Protein AF-A0A0D7E2X0-F1 (afdb_monomer_lite)

Organism: Stutzerimonas stutzeri (NCBI:txid316)

Structure (mmCIF, N/CA/C/O backbone):
data_AF-A0A0D7E2X0-F1
#
_entry.id   AF-A0A0D7E2X0-F1
#
loop_
_atom_site.group_PDB
_atom_site.id
_atom_site.type_symbol
_atom_site.label_atom_id
_atom_site.label_alt_id
_atom_site.label_comp_id
_atom_site.label_asym_id
_atom_site.label_entity_id
_atom_site.label_seq_id
_atom_site.pdbx_PDB_ins_code
_atom_site.Cartn_x
_atom_site.Cartn_y
_atom_site.Cartn_z
_atom_site.occupancy
_atom_site.B_iso_or_equiv
_atom_site.auth_seq_id
_atom_site.auth_comp_id
_atom_site.auth_asym_id
_atom_site.auth_atom_id
_atom_site.pdbx_PDB_model_num
ATOM 1 N N . MET A 1 1 ? -51.270 25.639 65.631 1.00 39.06 1 MET A N 1
ATOM 2 C CA . MET A 1 1 ? -50.965 25.959 64.219 1.00 39.06 1 MET A CA 1
ATOM 3 C C . MET A 1 1 ? -49.588 25.400 63.868 1.00 39.06 1 MET A C 1
ATOM 5 O O . MET A 1 1 ? -48.592 25.978 64.277 1.00 39.06 1 MET A O 1
ATOM 9 N N . ARG A 1 2 ? -49.515 24.249 63.189 1.00 37.59 2 ARG A N 1
ATOM 10 C CA . ARG A 1 2 ? -48.263 23.668 62.671 1.00 37.59 2 ARG A CA 1
ATOM 11 C C . ARG A 1 2 ? -48.348 23.689 61.146 1.00 37.59 2 ARG A C 1
ATOM 13 O O . ARG A 1 2 ? -49.238 23.060 60.589 1.00 37.59 2 ARG A O 1
ATOM 20 N N . LYS A 1 3 ? -47.477 24.467 60.502 1.00 42.22 3 LYS A N 1
ATOM 21 C CA . LYS A 1 3 ? -47.320 24.504 59.044 1.00 42.22 3 LYS A CA 1
ATOM 22 C C . LYS A 1 3 ? -46.347 23.391 58.655 1.00 42.22 3 LYS A C 1
ATOM 24 O O . LYS A 1 3 ? -45.177 23.460 59.014 1.00 42.22 3 LYS A O 1
ATOM 29 N N . THR A 1 4 ? -46.830 22.362 57.974 1.00 45.72 4 THR A N 1
ATOM 30 C CA . THR A 1 4 ? -46.002 21.325 57.349 1.00 45.72 4 THR A CA 1
ATOM 31 C C . THR A 1 4 ? -45.519 21.842 55.994 1.00 45.72 4 THR A C 1
ATOM 33 O O . THR A 1 4 ? -46.327 22.079 55.099 1.00 45.72 4 THR A O 1
ATOM 36 N N . LEU A 1 5 ? -44.207 22.057 55.854 1.00 50.09 5 LEU A N 1
ATOM 37 C CA . LEU A 1 5 ? -43.558 22.265 54.558 1.00 50.09 5 LEU A CA 1
ATOM 38 C C . LEU A 1 5 ? -43.505 20.923 53.816 1.00 50.09 5 LEU A C 1
ATOM 40 O O . LEU A 1 5 ? -42.934 19.962 54.326 1.00 50.09 5 LEU A O 1
ATOM 44 N N . ALA A 1 6 ? -44.067 20.873 52.610 1.00 48.12 6 ALA A N 1
ATOM 45 C CA . ALA A 1 6 ? -43.827 19.793 51.663 1.00 48.12 6 ALA A CA 1
ATOM 46 C C . ALA A 1 6 ? -42.548 20.113 50.874 1.00 48.12 6 ALA A C 1
ATOM 48 O O . ALA A 1 6 ? -42.498 21.097 50.137 1.00 48.12 6 ALA A O 1
ATOM 49 N N . ALA A 1 7 ? -41.504 19.305 51.058 1.00 50.00 7 ALA A N 1
ATOM 50 C CA . ALA A 1 7 ? -40.293 19.359 50.250 1.00 50.00 7 ALA A CA 1
ATOM 51 C C . ALA A 1 7 ? -40.535 18.596 48.939 1.00 50.00 7 ALA A C 1
ATOM 53 O O . ALA A 1 7 ? -40.741 17.384 48.950 1.00 50.00 7 ALA A O 1
ATOM 54 N N . ALA A 1 8 ? -40.538 19.311 47.814 1.00 51.25 8 ALA A N 1
ATOM 55 C CA . ALA A 1 8 ? -40.589 18.714 46.486 1.00 51.25 8 ALA A CA 1
ATOM 56 C C . ALA A 1 8 ? -39.191 18.194 46.112 1.00 51.25 8 ALA A C 1
ATOM 58 O O . ALA A 1 8 ? -38.265 18.975 45.898 1.00 51.25 8 ALA A O 1
ATOM 59 N N . ILE A 1 9 ? -39.036 16.871 46.062 1.00 54.84 9 ILE A N 1
ATOM 60 C CA . ILE A 1 9 ? -37.830 16.207 45.563 1.00 54.84 9 ILE A CA 1
ATOM 61 C C . ILE A 1 9 ? -37.917 16.211 44.035 1.00 54.84 9 ILE A C 1
ATOM 63 O O . ILE A 1 9 ? -38.687 15.458 43.442 1.00 54.84 9 ILE A O 1
ATOM 67 N N . LEU A 1 10 ? -37.154 17.099 43.397 1.00 50.56 10 LEU A N 1
ATOM 68 C CA . LEU A 1 10 ? -36.985 17.129 41.948 1.00 50.56 10 LEU A CA 1
ATOM 69 C C . LEU A 1 10 ? -35.953 16.051 41.570 1.00 50.56 10 LEU A C 1
ATOM 71 O O . LEU A 1 10 ? -34.748 16.279 41.637 1.00 50.56 10 LEU A O 1
ATOM 75 N N . SER A 1 11 ? -36.419 14.850 41.226 1.00 52.28 11 SER A N 1
ATOM 76 C CA . SER A 1 11 ? -35.568 13.794 40.667 1.00 52.28 11 SER A CA 1
ATOM 77 C C . SER A 1 11 ? -35.175 14.154 39.234 1.00 52.28 11 SER A C 1
ATOM 79 O O . SER A 1 11 ? -35.916 13.904 38.285 1.00 52.28 11 SER A O 1
ATOM 81 N N . SER A 1 12 ? -33.999 14.757 39.073 1.00 54.41 12 SER A N 1
ATOM 82 C CA . SER A 1 12 ? -33.335 14.947 37.786 1.00 54.41 12 SER A CA 1
ATOM 83 C C . SER A 1 12 ? -32.861 13.596 37.242 1.00 54.41 12 SER A C 1
ATOM 85 O O . SER A 1 12 ? -31.817 13.068 3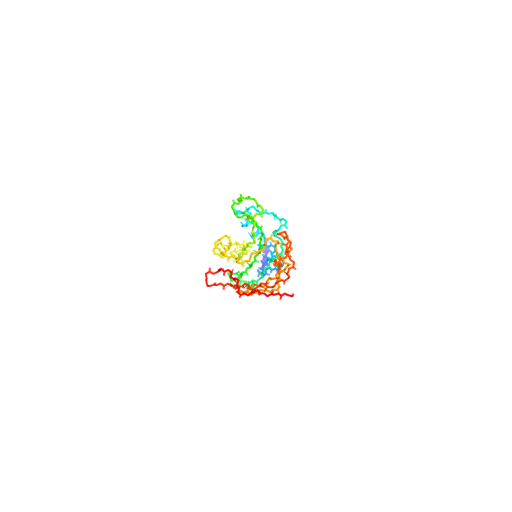7.621 1.00 54.41 12 SER A O 1
ATOM 87 N N . LEU A 1 13 ? -33.659 13.026 36.339 1.00 51.41 13 LEU A N 1
ATOM 88 C CA . LEU A 1 13 ? -33.272 11.919 35.468 1.00 51.41 13 LEU A CA 1
ATOM 89 C C . LEU A 1 13 ? -32.136 12.388 34.549 1.00 51.41 13 LEU A C 1
ATOM 91 O O . LEU A 1 13 ? -32.371 13.006 33.512 1.00 51.41 13 LEU A O 1
ATOM 95 N N . PHE A 1 14 ? -30.894 12.095 34.929 1.00 57.19 14 PHE A N 1
ATOM 96 C CA . PHE A 1 14 ? -29.771 12.112 33.999 1.00 57.19 14 PHE A CA 1
ATOM 97 C C . PHE A 1 14 ? -29.956 10.947 33.024 1.00 57.19 14 PHE A C 1
ATOM 99 O O . PHE A 1 14 ? -29.553 9.817 33.291 1.00 57.19 14 PHE A O 1
ATOM 106 N N . ALA A 1 15 ? -30.609 11.216 31.895 1.00 54.94 15 ALA A N 1
ATOM 107 C CA . ALA A 1 15 ? -30.580 10.329 30.746 1.00 54.94 15 ALA A CA 1
ATOM 108 C C . ALA A 1 15 ? -29.159 10.360 30.168 1.00 54.94 15 ALA A C 1
ATOM 110 O O . ALA A 1 15 ? -28.819 11.218 29.355 1.00 54.94 15 ALA A O 1
ATOM 111 N N . SER A 1 16 ? -28.300 9.451 30.628 1.00 57.78 16 SER A N 1
ATOM 112 C CA . SER A 1 16 ? -27.044 9.151 29.950 1.00 57.78 16 SER A CA 1
ATOM 113 C C . SER A 1 16 ? -27.390 8.604 28.568 1.00 57.78 16 SER A C 1
ATOM 115 O O . SER A 1 16 ? -27.775 7.445 28.430 1.00 57.78 16 SER A O 1
ATOM 117 N N . ALA A 1 17 ? -27.299 9.452 27.545 1.00 55.53 17 ALA A N 1
ATOM 118 C CA . ALA A 1 17 ? -27.308 9.000 26.166 1.00 55.53 17 ALA A CA 1
ATOM 119 C C . ALA A 1 17 ? -26.097 8.078 25.989 1.00 55.53 17 ALA A C 1
ATOM 121 O O . ALA A 1 17 ? -24.958 8.537 25.919 1.00 55.53 17 ALA A O 1
ATOM 122 N N . ALA A 1 18 ? -26.339 6.768 25.993 1.00 52.66 18 ALA A N 1
ATOM 123 C CA . ALA A 1 18 ? -25.344 5.791 25.600 1.00 52.66 18 ALA A CA 1
ATOM 124 C C . ALA A 1 18 ? -25.012 6.072 24.133 1.00 52.66 18 ALA A C 1
ATOM 126 O O . ALA A 1 18 ? -25.790 5.748 23.237 1.0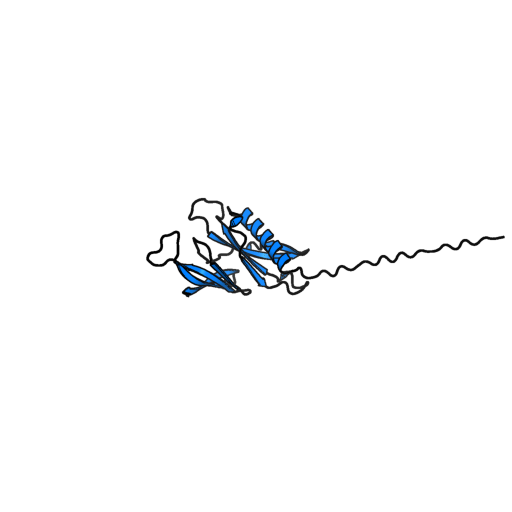0 52.66 18 ALA A O 1
ATOM 127 N N . THR A 1 19 ? -23.884 6.730 23.876 1.00 56.56 19 THR A N 1
ATOM 128 C CA . THR A 1 19 ? -23.337 6.798 22.526 1.00 56.56 19 THR A CA 1
ATOM 129 C C . THR A 1 19 ? -22.925 5.380 22.172 1.00 56.56 19 THR A C 1
ATOM 131 O O . THR A 1 19 ? -21.892 4.894 22.636 1.00 56.56 19 THR A O 1
ATOM 134 N N . ALA A 1 20 ? -23.763 4.684 21.410 1.00 59.69 20 ALA A N 1
ATOM 135 C CA . ALA A 1 20 ? -23.368 3.443 20.776 1.00 59.69 20 ALA A CA 1
ATOM 136 C C . ALA A 1 20 ? -22.131 3.753 19.922 1.00 59.69 20 ALA A C 1
ATOM 138 O O . ALA A 1 20 ? -22.214 4.526 18.966 1.00 59.69 20 ALA A O 1
ATOM 139 N N . SER A 1 21 ? -20.972 3.217 20.315 1.00 64.56 21 SER A N 1
ATOM 140 C CA . SER A 1 21 ? -19.782 3.258 19.470 1.00 64.56 21 SER A CA 1
ATOM 141 C C . SER A 1 21 ? -20.163 2.560 18.174 1.00 64.56 21 SER A C 1
ATOM 143 O O . SER A 1 21 ? -20.568 1.408 18.205 1.00 64.56 21 SER A O 1
ATOM 145 N N . THR A 1 22 ? -20.108 3.256 17.051 1.00 80.56 22 THR A N 1
ATOM 146 C CA . THR A 1 22 ? -20.359 2.664 15.735 1.00 80.56 22 THR A CA 1
ATOM 147 C C . THR A 1 22 ? -19.026 2.475 15.033 1.00 80.56 22 THR A C 1
ATOM 149 O O . THR A 1 22 ? -18.055 3.175 15.337 1.00 80.56 22 THR A O 1
ATOM 152 N N . VAL A 1 23 ? -18.952 1.490 14.136 1.00 87.12 23 VAL A N 1
ATOM 153 C CA . VAL A 1 23 ? -17.805 1.375 13.230 1.00 87.12 23 VAL A CA 1
ATOM 154 C C . VAL A 1 23 ? -17.709 2.693 12.444 1.00 87.12 23 VAL A C 1
ATOM 156 O O . VAL A 1 23 ? -18.738 3.152 11.935 1.00 87.12 23 VAL A O 1
ATOM 159 N N . PRO A 1 24 ? -16.532 3.344 12.379 1.00 90.50 24 PRO A N 1
ATOM 160 C CA . PRO A 1 24 ? -16.379 4.590 11.638 1.00 90.50 24 PRO A CA 1
ATOM 161 C C . PRO A 1 24 ? -16.702 4.420 10.151 1.00 90.50 24 PRO A C 1
ATOM 163 O O . PRO A 1 24 ? -16.653 3.318 9.608 1.00 90.50 24 PRO A O 1
ATOM 166 N N . SER A 1 25 ? -16.992 5.529 9.471 1.00 92.12 25 SER A N 1
ATOM 167 C CA . SER A 1 25 ? -17.200 5.502 8.023 1.00 92.12 25 SER A CA 1
ATOM 168 C C . SER A 1 25 ? -15.935 5.044 7.285 1.00 92.12 25 SER A C 1
ATOM 170 O O . SER A 1 25 ? -14.817 5.294 7.738 1.00 92.12 25 SER A O 1
ATOM 172 N N . GLU A 1 26 ? -16.090 4.433 6.107 1.00 91.31 26 GLU A N 1
ATOM 173 C CA . GLU A 1 26 ? -14.950 4.050 5.260 1.00 91.31 26 GLU A CA 1
ATOM 174 C C . GLU A 1 26 ? -14.050 5.255 4.933 1.00 91.31 26 GLU A C 1
ATOM 176 O O . GLU A 1 26 ? -12.824 5.151 4.950 1.00 91.31 26 GLU A O 1
ATOM 181 N N . ALA A 1 27 ? -14.649 6.432 4.726 1.00 92.06 27 ALA A N 1
ATOM 182 C CA . ALA A 1 27 ? -13.915 7.673 4.503 1.00 92.06 27 ALA A CA 1
ATOM 183 C C . ALA A 1 27 ? -13.064 8.079 5.723 1.00 92.06 27 ALA A C 1
ATOM 185 O O . ALA A 1 27 ? -11.913 8.495 5.562 1.00 92.06 27 ALA A O 1
ATOM 186 N N . ASP A 1 28 ? -13.588 7.927 6.943 1.00 93.31 28 ASP A N 1
ATOM 187 C CA . ASP A 1 28 ? -12.844 8.205 8.176 1.00 93.31 28 ASP A CA 1
ATOM 188 C C . ASP A 1 28 ? -11.736 7.191 8.440 1.00 93.31 28 ASP A C 1
ATOM 190 O O . ASP A 1 28 ? -10.664 7.573 8.916 1.00 93.31 28 ASP A O 1
ATOM 194 N N . ILE A 1 29 ? -11.982 5.918 8.132 1.00 94.69 29 ILE A N 1
ATOM 195 C CA . ILE A 1 29 ? -10.980 4.852 8.197 1.00 94.69 29 ILE A CA 1
ATOM 196 C C . ILE A 1 29 ? -9.841 5.177 7.2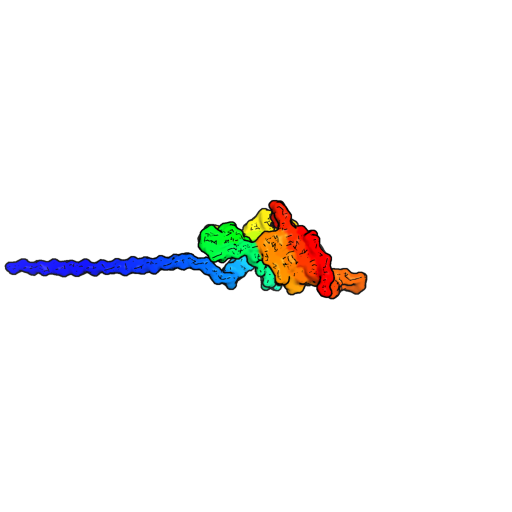31 1.00 94.69 29 ILE A C 1
ATOM 198 O O . ILE A 1 29 ? -8.691 5.275 7.658 1.00 94.69 29 ILE A O 1
ATOM 202 N N . LYS A 1 30 ? -10.158 5.432 5.955 1.00 94.06 30 LYS A N 1
ATOM 203 C CA . LYS A 1 30 ? -9.176 5.784 4.923 1.00 94.06 30 LYS A CA 1
ATOM 204 C C . LYS A 1 30 ? -8.350 6.998 5.333 1.00 94.06 30 LYS A C 1
ATOM 206 O O . LYS A 1 30 ? -7.124 6.946 5.301 1.00 94.06 30 LYS A O 1
ATOM 211 N N . ARG A 1 31 ? -8.997 8.078 5.778 1.00 93.81 31 ARG A N 1
ATOM 212 C CA . ARG A 1 31 ? -8.316 9.306 6.218 1.00 93.81 31 ARG A CA 1
ATOM 213 C C . ARG A 1 31 ? -7.338 9.051 7.366 1.00 93.81 31 ARG A C 1
ATOM 215 O O . ARG A 1 31 ? -6.217 9.552 7.335 1.00 93.81 31 ARG A O 1
ATOM 222 N N . GLN A 1 32 ? -7.750 8.299 8.385 1.00 94.75 32 GLN A N 1
ATOM 223 C CA . GLN A 1 32 ? -6.899 8.017 9.544 1.00 94.75 32 GLN A CA 1
ATOM 224 C C . GLN A 1 32 ? -5.765 7.049 9.208 1.00 94.75 32 GLN A C 1
ATOM 226 O O . GLN A 1 32 ? -4.640 7.253 9.664 1.00 94.75 32 GLN A O 1
ATOM 231 N N . ALA A 1 33 ? -6.033 6.043 8.374 1.00 95.06 33 ALA A N 1
ATOM 232 C CA . ALA A 1 33 ? -5.017 5.106 7.925 1.00 95.06 33 ALA A CA 1
ATOM 233 C C . ALA A 1 33 ? -3.943 5.791 7.073 1.00 95.06 33 ALA A C 1
ATOM 235 O O . ALA A 1 33 ? -2.755 5.612 7.334 1.00 95.06 33 ALA A O 1
ATOM 236 N N . LEU A 1 34 ? -4.345 6.647 6.127 1.00 93.81 34 LEU A N 1
ATOM 237 C CA . LEU A 1 34 ? -3.415 7.458 5.339 1.00 93.81 34 LEU A CA 1
ATOM 238 C C . LEU A 1 34 ? -2.566 8.373 6.230 1.00 93.81 34 LEU A C 1
ATOM 240 O O . LEU A 1 34 ? -1.361 8.468 6.028 1.00 93.81 34 LEU A O 1
ATOM 244 N N . ALA A 1 35 ? -3.158 8.993 7.256 1.00 93.50 35 ALA A N 1
ATOM 245 C CA . ALA A 1 35 ? -2.411 9.829 8.194 1.00 93.50 35 ALA A CA 1
ATOM 246 C C . ALA A 1 35 ? -1.374 9.031 9.007 1.00 93.50 35 ALA A C 1
ATOM 248 O O . ALA A 1 35 ? -0.270 9.521 9.240 1.00 93.50 35 ALA A O 1
ATOM 249 N N . ALA A 1 36 ? -1.706 7.810 9.438 1.00 95.25 36 ALA A N 1
ATOM 250 C CA . ALA A 1 36 ? -0.768 6.935 10.141 1.00 95.25 36 ALA A CA 1
ATOM 251 C C . ALA A 1 36 ? 0.370 6.459 9.221 1.00 95.25 36 ALA A C 1
ATOM 253 O O . ALA A 1 36 ? 1.535 6.503 9.615 1.00 95.25 36 ALA A O 1
ATOM 254 N N . ALA A 1 37 ? 0.044 6.053 7.992 1.00 94.69 37 ALA A N 1
ATOM 255 C CA . ALA A 1 37 ? 1.024 5.632 6.995 1.00 94.69 37 ALA A CA 1
ATOM 256 C C . ALA A 1 37 ? 1.969 6.772 6.594 1.00 94.69 37 ALA A C 1
ATOM 258 O O . ALA A 1 37 ? 3.176 6.563 6.538 1.00 94.69 37 ALA A O 1
ATOM 259 N N . TYR A 1 38 ? 1.443 7.985 6.397 1.00 93.06 38 TYR A N 1
ATOM 260 C CA . TYR A 1 38 ? 2.247 9.171 6.108 1.00 93.06 38 TYR A CA 1
ATOM 261 C C . TYR A 1 38 ? 3.250 9.461 7.232 1.00 93.06 38 TYR A C 1
ATOM 263 O O . TYR A 1 38 ? 4.441 9.588 6.965 1.00 93.06 38 TYR A O 1
ATOM 271 N N . LYS A 1 39 ? 2.794 9.460 8.494 1.00 94.12 39 LYS A N 1
ATOM 272 C CA . LYS A 1 39 ? 3.666 9.649 9.668 1.00 94.12 39 LYS A CA 1
ATOM 273 C C . LYS A 1 39 ? 4.767 8.601 9.782 1.00 94.12 39 LYS A C 1
ATOM 275 O O . LYS A 1 39 ? 5.873 8.885 10.227 1.00 94.12 39 LYS A O 1
ATOM 280 N N . HIS A 1 40 ? 4.457 7.365 9.415 1.00 94.75 40 HIS A N 1
ATOM 281 C CA . HIS A 1 40 ? 5.460 6.317 9.353 1.00 94.75 40 HIS A CA 1
ATOM 282 C C . HIS A 1 40 ? 6.471 6.591 8.234 1.00 94.75 40 HIS A C 1
ATOM 284 O O . HIS A 1 40 ? 7.669 6.604 8.501 1.00 94.75 40 HIS A O 1
ATOM 290 N N . ALA A 1 41 ? 6.001 6.867 7.017 1.00 92.81 41 ALA A N 1
ATOM 291 C CA . ALA A 1 41 ? 6.857 7.124 5.865 1.00 92.81 41 ALA A CA 1
ATOM 292 C C . ALA A 1 41 ? 7.794 8.328 6.103 1.00 92.81 41 ALA A C 1
ATOM 294 O O . ALA A 1 41 ? 9.003 8.195 5.925 1.00 92.81 41 ALA A O 1
ATOM 295 N N . GLU A 1 42 ? 7.281 9.457 6.609 1.00 92.94 42 GLU A N 1
ATOM 296 C CA . GLU A 1 42 ? 8.092 10.651 6.921 1.00 92.94 42 GLU A CA 1
ATOM 297 C C . GLU A 1 42 ? 9.134 10.404 8.027 1.00 92.94 42 GLU A C 1
ATOM 299 O O . GLU A 1 42 ? 10.135 11.111 8.104 1.00 92.94 42 GLU A O 1
ATOM 304 N N . SER A 1 43 ? 8.920 9.403 8.892 1.00 94.06 43 SER A N 1
ATOM 305 C CA . SER A 1 43 ? 9.842 9.095 9.993 1.00 94.06 43 SER A CA 1
ATOM 306 C C . SER A 1 43 ? 11.073 8.288 9.566 1.00 94.06 43 SER A C 1
ATOM 308 O O . SER A 1 43 ? 12.064 8.261 10.296 1.00 94.06 43 SER A O 1
ATOM 310 N N . ILE A 1 44 ? 11.020 7.632 8.402 1.00 93.56 44 ILE A N 1
ATOM 311 C CA . ILE A 1 44 ? 12.065 6.708 7.924 1.00 93.56 44 ILE A CA 1
ATOM 312 C C . ILE A 1 44 ? 12.605 7.054 6.535 1.00 93.56 44 ILE A C 1
ATOM 314 O O . ILE A 1 44 ? 13.621 6.493 6.118 1.00 93.56 44 ILE A O 1
ATOM 318 N N . ALA A 1 45 ? 11.928 7.931 5.798 1.00 92.00 45 ALA A N 1
ATOM 319 C CA . ALA A 1 45 ? 12.255 8.238 4.419 1.00 92.00 45 ALA A CA 1
ATOM 320 C C . ALA A 1 45 ? 12.144 9.731 4.119 1.00 92.00 45 ALA A C 1
ATOM 322 O O . ALA A 1 45 ? 11.370 10.470 4.727 1.00 92.00 45 ALA A O 1
ATOM 323 N N . CYS A 1 46 ? 12.892 10.151 3.104 1.00 90.25 46 CYS A N 1
ATOM 324 C CA . CYS A 1 46 ? 12.659 11.410 2.424 1.00 90.25 46 CYS A CA 1
ATOM 325 C C . CYS A 1 46 ? 11.502 11.193 1.461 1.00 90.25 46 CYS A C 1
ATOM 327 O O . CYS A 1 46 ? 11.649 10.603 0.387 1.00 90.25 46 CYS A O 1
ATOM 329 N N . VAL A 1 47 ? 10.334 11.618 1.917 1.00 85.31 47 VAL A N 1
ATOM 330 C CA . VAL A 1 47 ? 9.065 11.435 1.238 1.00 85.31 47 VAL A CA 1
ATOM 331 C C . VAL A 1 47 ? 8.593 12.791 0.749 1.00 85.31 47 VAL A C 1
ATOM 333 O O . VAL A 1 47 ? 8.572 13.756 1.510 1.00 85.31 47 VAL A O 1
ATOM 336 N N . ASP A 1 48 ? 8.208 12.862 -0.518 1.00 72.06 48 ASP A N 1
ATOM 337 C CA . ASP A 1 48 ? 7.494 14.022 -1.026 1.00 72.06 48 ASP A CA 1
ATOM 338 C C . ASP A 1 48 ? 5.993 13.815 -0.752 1.00 72.06 48 ASP A C 1
ATOM 340 O O . ASP A 1 48 ? 5.415 12.856 -1.278 1.00 72.06 48 ASP A O 1
ATOM 344 N N . PRO A 1 49 ? 5.354 14.659 0.082 1.00 67.38 49 PRO A N 1
ATOM 345 C CA . PRO A 1 49 ? 3.948 14.514 0.446 1.00 67.38 49 PRO A CA 1
ATOM 346 C C . PRO A 1 49 ? 3.009 14.500 -0.765 1.00 67.38 49 PRO A C 1
ATOM 348 O O . PRO A 1 49 ? 1.961 13.861 -0.695 1.00 67.38 49 PRO A O 1
ATOM 351 N N . GLU A 1 50 ? 3.380 15.112 -1.895 1.00 63.84 50 GLU A N 1
ATOM 352 C CA . GLU A 1 50 ? 2.569 15.070 -3.120 1.00 63.84 50 GLU A CA 1
ATOM 353 C C . GLU A 1 50 ? 2.433 13.644 -3.692 1.00 63.84 50 GLU A C 1
ATOM 355 O O . GLU A 1 50 ? 1.439 13.332 -4.352 1.00 63.84 50 GLU A O 1
ATOM 360 N N . TYR A 1 51 ? 3.365 12.740 -3.366 1.00 60.12 51 TYR A N 1
ATOM 361 C CA . TYR A 1 51 ? 3.377 11.342 -3.813 1.00 60.12 51 TYR A CA 1
ATOM 362 C C . TYR A 1 51 ? 2.799 10.349 -2.787 1.00 60.12 51 TYR A C 1
ATOM 364 O O . TYR A 1 51 ? 2.784 9.143 -3.051 1.00 60.12 51 TYR A O 1
ATOM 372 N N . VAL A 1 52 ? 2.292 10.814 -1.635 1.00 58.03 52 VAL A N 1
ATOM 373 C CA . VAL A 1 52 ? 1.790 9.954 -0.535 1.00 58.03 52 VAL A CA 1
ATOM 374 C C . VAL A 1 52 ? 0.268 9.882 -0.473 1.00 58.03 52 VAL A C 1
ATOM 376 O O . VAL A 1 52 ? -0.304 9.742 0.599 1.00 58.03 52 VAL A O 1
ATOM 379 N N . HIS A 1 53 ? -0.461 10.013 -1.575 1.00 59.19 53 HIS A N 1
ATOM 380 C CA . HIS A 1 53 ? -1.910 10.232 -1.440 1.00 59.19 53 HIS A CA 1
ATOM 381 C C . HIS A 1 53 ? -2.799 9.519 -2.441 1.00 59.19 53 HIS A C 1
ATOM 383 O O . HIS A 1 53 ? -3.851 10.052 -2.782 1.00 59.19 53 HIS A O 1
ATOM 389 N N . GLN A 1 54 ? -2.444 8.322 -2.902 1.00 61.44 54 GLN A N 1
ATOM 390 C CA . GLN A 1 54 ? -3.253 7.723 -3.967 1.00 61.44 54 GLN A CA 1
ATOM 391 C C . GLN A 1 54 ? -3.941 6.437 -3.529 1.00 61.44 54 GLN A C 1
ATOM 393 O O . GLN A 1 54 ? -5.173 6.429 -3.461 1.00 61.44 54 GLN A O 1
ATOM 398 N N . GLU A 1 55 ? -3.209 5.417 -3.080 1.00 76.94 55 GLU A N 1
ATOM 399 C CA . GLU A 1 55 ? -3.841 4.106 -2.915 1.00 76.94 55 GLU A CA 1
ATOM 400 C C . GLU A 1 55 ? -3.906 3.598 -1.478 1.00 76.94 55 GLU A C 1
ATOM 402 O O . GLU A 1 55 ? -2.905 3.334 -0.808 1.00 76.94 55 GLU A O 1
ATOM 407 N N . PHE A 1 56 ? -5.152 3.440 -1.039 1.00 89.50 56 PHE A N 1
ATOM 408 C CA . PHE A 1 56 ? -5.566 2.801 0.198 1.00 89.50 56 PHE A CA 1
ATOM 409 C C . PHE A 1 56 ? -6.277 1.501 -0.168 1.00 89.50 56 PHE A C 1
ATOM 411 O O . PHE A 1 56 ? -7.233 1.515 -0.941 1.00 89.50 56 PHE A O 1
ATOM 418 N N . MET A 1 57 ? -5.826 0.396 0.413 1.00 94.56 57 MET A N 1
ATOM 419 C CA . MET A 1 57 ? -6.376 -0.935 0.193 1.00 94.56 57 MET A CA 1
ATOM 420 C C . MET A 1 57 ? -6.921 -1.496 1.497 1.00 94.56 57 MET A C 1
ATOM 422 O O . MET A 1 57 ? -6.212 -1.556 2.502 1.00 94.56 57 MET A O 1
ATOM 426 N N . THR A 1 58 ? -8.156 -1.979 1.463 1.00 95.75 58 THR A N 1
ATOM 427 C CA . THR A 1 58 ? -8.750 -2.725 2.576 1.00 95.75 58 THR A CA 1
ATOM 428 C C . THR A 1 58 ? -8.403 -4.201 2.435 1.00 95.75 58 THR A C 1
ATOM 430 O O . THR A 1 58 ? -9.053 -4.910 1.671 1.00 95.75 58 THR A O 1
ATOM 433 N N . LEU A 1 59 ? -7.370 -4.665 3.143 1.00 96.06 59 LEU A N 1
ATOM 434 C CA . LEU A 1 59 ? -6.942 -6.069 3.108 1.00 96.06 59 LEU A CA 1
ATOM 435 C C . LEU A 1 59 ? -7.877 -6.939 3.952 1.00 96.06 59 LEU A C 1
ATOM 437 O O . LEU A 1 59 ? -8.350 -7.980 3.499 1.00 96.06 59 LEU A O 1
ATOM 441 N N . VAL A 1 60 ? -8.170 -6.470 5.166 1.00 96.00 60 VAL A N 1
ATOM 442 C CA . VAL A 1 60 ? -9.155 -7.050 6.080 1.00 96.00 60 VAL A CA 1
ATOM 443 C C . VAL A 1 60 ? -10.046 -5.909 6.582 1.00 96.00 60 VAL A C 1
ATOM 445 O O . VAL A 1 60 ? -9.536 -4.987 7.224 1.00 96.00 60 VAL A O 1
ATOM 448 N N . PRO A 1 61 ? -11.354 -5.910 6.276 1.00 93.81 61 PRO A N 1
ATOM 449 C CA . PRO A 1 61 ? -12.236 -4.810 6.643 1.00 93.81 61 PRO A CA 1
ATOM 450 C C . PRO A 1 61 ? -12.507 -4.783 8.147 1.00 93.81 61 PRO A C 1
ATOM 452 O O . PRO A 1 61 ? -12.610 -5.820 8.798 1.00 93.81 61 PRO A O 1
ATOM 455 N N . TRP A 1 62 ? -12.722 -3.584 8.685 1.00 93.19 62 TRP A N 1
ATOM 456 C CA . TRP A 1 62 ? -13.328 -3.420 10.001 1.00 93.19 62 TRP A CA 1
ATOM 457 C C . TRP A 1 62 ? -14.846 -3.615 9.885 1.00 93.19 62 TRP A C 1
ATOM 459 O O . TRP A 1 62 ? -15.584 -2.666 9.637 1.00 93.19 62 TRP A O 1
ATOM 469 N N . ALA A 1 63 ? -15.301 -4.863 10.010 1.00 87.75 63 ALA A N 1
ATOM 470 C CA . ALA A 1 63 ? -16.709 -5.218 9.831 1.00 87.75 63 ALA A CA 1
ATOM 471 C C . ALA A 1 63 ? -17.581 -4.847 11.044 1.00 87.75 63 ALA A C 1
ATOM 473 O O . ALA A 1 63 ? -18.683 -4.324 10.874 1.00 87.75 63 ALA A O 1
ATOM 474 N N . ASP A 1 64 ? -17.083 -5.082 12.262 1.00 87.81 64 ASP A N 1
ATOM 475 C CA . ASP A 1 64 ? -17.785 -4.776 13.509 1.00 87.81 64 ASP A CA 1
ATOM 476 C C . ASP A 1 64 ? -16.842 -4.284 14.621 1.00 87.81 64 ASP A C 1
ATOM 478 O O . ASP A 1 64 ? -15.621 -4.306 14.497 1.00 87.81 64 ASP A O 1
ATOM 482 N N . LEU A 1 65 ? -17.396 -3.808 15.738 1.00 82.12 65 LEU A N 1
ATOM 483 C CA . LEU A 1 65 ? -16.608 -3.256 16.849 1.00 82.12 65 LEU A CA 1
ATOM 484 C C . LEU A 1 65 ? -15.641 -4.252 17.506 1.00 82.12 65 LEU A C 1
ATOM 486 O O . LEU A 1 65 ? -14.671 -3.808 18.124 1.00 82.12 65 LEU A O 1
ATOM 490 N N . TYR A 1 66 ? -15.924 -5.549 17.420 1.00 83.81 66 TYR A N 1
ATOM 491 C CA . TYR A 1 66 ? -15.162 -6.623 18.050 1.00 83.81 66 TYR A CA 1
ATOM 492 C C . TYR A 1 66 ? -14.023 -7.113 17.148 1.00 83.81 66 TYR A C 1
ATOM 494 O O . TYR A 1 66 ? -12.975 -7.494 17.653 1.00 83.81 66 TYR A O 1
ATOM 502 N N . ASP A 1 67 ? -14.163 -6.974 15.831 1.00 86.19 67 ASP A N 1
ATOM 503 C CA . ASP A 1 67 ? -13.166 -7.382 14.835 1.00 86.19 67 ASP A CA 1
ATOM 504 C C . ASP A 1 67 ? -12.143 -6.282 14.501 1.00 86.19 67 ASP A C 1
ATOM 506 O O . ASP A 1 67 ? -11.320 -6.412 13.591 1.00 86.19 67 ASP A O 1
ATOM 510 N N . ARG A 1 68 ? -12.160 -5.173 15.244 1.00 89.50 68 ARG A N 1
ATOM 511 C CA . ARG A 1 68 ? -11.288 -4.013 15.010 1.00 89.50 68 ARG A CA 1
ATOM 512 C C . ARG A 1 68 ? -9.804 -4.383 14.935 1.00 89.50 68 ARG A C 1
ATOM 514 O O . ARG A 1 68 ? -9.091 -3.877 14.076 1.00 89.50 68 ARG A O 1
ATOM 521 N N . GLU A 1 69 ? -9.322 -5.238 15.833 1.00 90.25 69 GLU A N 1
ATOM 522 C CA . GLU A 1 69 ? -7.911 -5.658 15.869 1.00 90.25 69 GLU A CA 1
ATOM 523 C C . GLU A 1 69 ? -7.487 -6.563 14.701 1.00 90.25 69 GLU A C 1
ATOM 525 O O . GLU A 1 69 ? -6.284 -6.716 14.438 1.00 90.25 69 GLU A O 1
ATOM 530 N N . LEU A 1 70 ? -8.460 -7.163 14.011 1.00 93.06 70 LEU A N 1
ATOM 531 C CA . LEU A 1 70 ? -8.246 -7.970 12.813 1.00 93.06 70 LEU A CA 1
ATOM 532 C C . LEU A 1 70 ? -8.171 -7.096 11.560 1.00 93.06 70 LEU A C 1
ATOM 534 O O . LEU A 1 70 ? -7.532 -7.499 10.590 1.00 93.06 70 LEU A O 1
ATOM 538 N N . ALA A 1 71 ? -8.776 -5.905 11.597 1.00 95.81 71 ALA A N 1
ATOM 539 C CA . ALA A 1 71 ? -8.771 -4.977 10.479 1.00 95.81 71 ALA A CA 1
ATOM 540 C C . ALA A 1 71 ? -7.342 -4.592 10.076 1.00 95.81 71 ALA A C 1
ATOM 542 O O . ALA A 1 71 ? -6.489 -4.251 10.908 1.00 95.81 71 ALA A O 1
ATOM 543 N N . GLU A 1 72 ? -7.099 -4.631 8.773 1.00 97.00 72 GLU A N 1
ATOM 544 C CA . GLU A 1 72 ? -5.789 -4.416 8.188 1.00 97.00 72 GLU A CA 1
ATOM 545 C C . GLU A 1 72 ? -5.927 -3.664 6.866 1.00 97.00 72 GLU A C 1
ATOM 547 O O . GLU A 1 72 ? -6.691 -4.049 5.974 1.00 97.00 72 GLU A O 1
ATOM 552 N N . TYR A 1 73 ? -5.159 -2.590 6.739 1.00 96.81 73 TYR A N 1
ATOM 553 C CA . TYR A 1 73 ? -5.164 -1.720 5.574 1.00 96.81 73 TYR A CA 1
ATOM 554 C C . TYR A 1 73 ? -3.752 -1.578 5.033 1.00 96.81 73 TYR A C 1
ATOM 556 O O . TYR A 1 73 ? -2.797 -1.486 5.798 1.00 96.81 73 TYR A O 1
ATOM 564 N N . ALA A 1 74 ? -3.618 -1.523 3.717 1.00 95.44 74 ALA A N 1
ATOM 565 C CA . ALA A 1 74 ? -2.353 -1.276 3.047 1.00 95.44 74 ALA A CA 1
ATOM 566 C C . ALA A 1 74 ? -2.358 0.121 2.427 1.00 95.44 74 ALA A C 1
ATOM 568 O O . ALA A 1 74 ? -3.336 0.530 1.8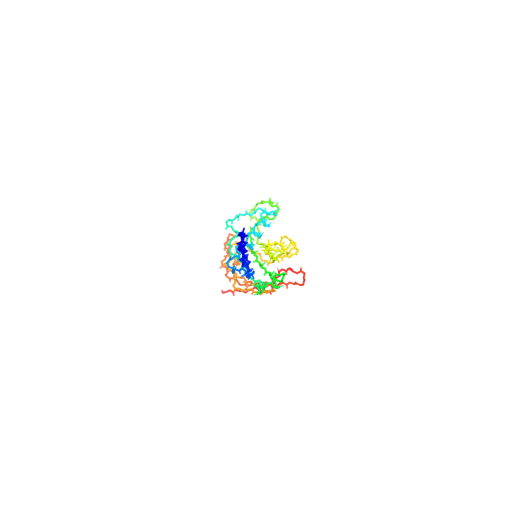00 1.00 95.44 74 ALA A O 1
ATOM 569 N N . VAL A 1 75 ? -1.249 0.838 2.582 1.00 93.56 75 VAL A N 1
ATOM 570 C CA . VAL A 1 75 ? -1.010 2.132 1.940 1.00 93.56 75 VAL A CA 1
ATOM 571 C C . VAL A 1 75 ? 0.316 2.063 1.204 1.00 93.56 75 VAL A C 1
ATOM 573 O O . VAL A 1 75 ? 1.349 1.792 1.821 1.00 93.56 75 VAL A O 1
ATOM 576 N N . ILE A 1 76 ? 0.278 2.304 -0.105 1.00 90.62 76 ILE A N 1
ATOM 577 C CA . ILE A 1 76 ? 1.485 2.409 -0.929 1.00 90.62 76 ILE A CA 1
ATOM 578 C C . ILE A 1 76 ? 1.972 3.855 -0.900 1.00 90.62 76 ILE A C 1
ATOM 580 O O . ILE A 1 76 ? 1.183 4.787 -1.061 1.00 90.62 76 ILE A O 1
ATOM 584 N N . TRP A 1 77 ? 3.275 4.040 -0.731 1.00 88.69 77 TRP A N 1
ATOM 585 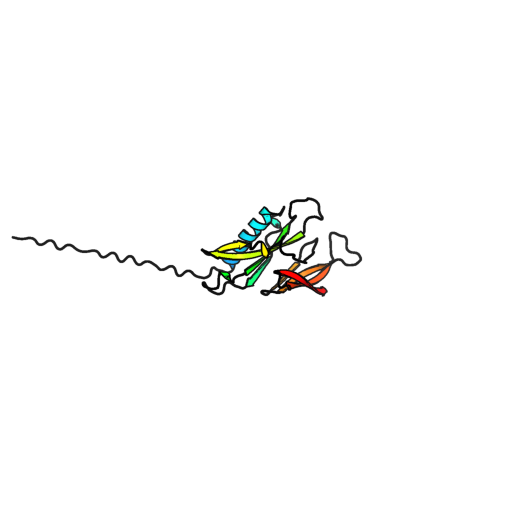C CA . TRP A 1 77 ? 3.925 5.347 -0.750 1.00 88.69 77 TRP A CA 1
ATOM 586 C C . TRP A 1 77 ? 5.254 5.275 -1.502 1.00 88.69 77 TRP A C 1
ATOM 588 O O . TRP A 1 77 ? 5.808 4.198 -1.701 1.00 88.69 77 TRP A O 1
ATOM 598 N N . ASN A 1 78 ? 5.753 6.427 -1.944 1.00 86.81 78 ASN A N 1
ATOM 599 C CA . ASN A 1 78 ? 7.039 6.539 -2.629 1.00 86.81 78 ASN A CA 1
ATOM 600 C C . ASN A 1 78 ? 8.002 7.364 -1.786 1.00 86.81 78 ASN A C 1
ATOM 602 O O . ASN A 1 78 ? 7.601 8.363 -1.191 1.00 86.81 78 ASN A O 1
ATOM 606 N N . GLY A 1 79 ? 9.268 6.971 -1.744 1.00 87.62 79 GLY A N 1
ATOM 607 C CA . GLY A 1 79 ? 10.276 7.733 -1.021 1.00 87.62 79 GLY A CA 1
ATOM 608 C C . GLY A 1 79 ? 11.647 7.081 -1.020 1.00 87.62 79 GLY A C 1
ATOM 609 O O . GLY A 1 79 ? 11.825 5.932 -1.430 1.00 87.62 79 GLY A O 1
ATOM 610 N N . ASP A 1 80 ? 12.617 7.841 -0.532 1.00 89.81 80 ASP A N 1
ATOM 611 C CA . ASP A 1 80 ? 13.996 7.406 -0.330 1.00 89.81 80 ASP A CA 1
ATOM 612 C C . ASP A 1 80 ? 14.206 7.062 1.150 1.00 89.81 80 ASP A C 1
ATOM 614 O O . ASP A 1 80 ? 14.384 7.951 1.991 1.00 89.81 80 ASP A O 1
ATOM 618 N N . ILE A 1 81 ? 14.114 5.769 1.482 1.00 90.44 81 ILE A N 1
ATOM 619 C CA . ILE A 1 81 ? 14.343 5.280 2.848 1.00 90.44 81 ILE A CA 1
ATOM 620 C C . ILE A 1 81 ? 15.791 5.563 3.246 1.00 90.44 81 ILE A C 1
ATOM 622 O O . ILE A 1 81 ? 16.731 5.159 2.568 1.00 90.44 81 ILE A O 1
ATOM 626 N N . GLY A 1 82 ? 15.970 6.228 4.387 1.00 91.06 82 GLY A N 1
ATOM 627 C CA . GLY A 1 82 ? 17.284 6.652 4.863 1.00 91.06 82 GLY A CA 1
ATOM 628 C C . GLY A 1 82 ? 17.833 7.903 4.173 1.00 91.06 82 GLY A C 1
ATOM 629 O O . GLY A 1 82 ? 18.935 8.323 4.522 1.00 91.06 82 GLY A O 1
ATOM 630 N N . CYS A 1 83 ? 17.077 8.527 3.258 1.00 88.50 83 CYS A N 1
ATOM 631 C CA . CYS A 1 83 ? 17.441 9.788 2.608 1.00 88.50 83 CYS A CA 1
ATOM 632 C C . CYS A 1 83 ? 18.835 9.755 1.958 1.00 88.50 83 CYS A C 1
ATOM 634 O O . CYS A 1 83 ? 19.618 10.696 2.111 1.00 88.50 83 CYS A O 1
ATOM 636 N N . ALA A 1 84 ? 19.169 8.666 1.263 1.00 87.38 84 ALA A N 1
ATOM 637 C CA . ALA A 1 84 ? 20.501 8.490 0.685 1.00 87.38 84 ALA A CA 1
ATOM 638 C C . ALA A 1 84 ? 20.806 9.516 -0.427 1.00 87.38 84 ALA A C 1
ATOM 640 O O . ALA A 1 84 ? 21.964 9.884 -0.632 1.00 87.38 84 ALA A O 1
ATOM 641 N N . GLY A 1 85 ? 19.767 10.015 -1.098 1.00 81.31 85 GLY A N 1
ATOM 642 C CA . GLY A 1 85 ? 19.829 11.010 -2.158 1.00 81.31 85 GLY A CA 1
ATOM 643 C C . GLY A 1 85 ? 20.184 10.426 -3.529 1.00 81.31 85 GLY A C 1
ATOM 644 O O . GLY A 1 85 ? 20.967 9.490 -3.663 1.00 81.31 85 GLY A O 1
ATOM 645 N N . GLY A 1 86 ? 19.641 11.046 -4.580 1.00 72.19 86 GLY A N 1
ATOM 646 C CA . GLY A 1 86 ? 19.845 10.647 -5.975 1.00 72.19 86 GLY A CA 1
ATOM 647 C C . GLY A 1 86 ? 18.568 10.125 -6.636 1.00 72.19 86 GLY A C 1
ATOM 648 O O . GLY A 1 86 ? 17.640 9.664 -5.989 1.00 72.19 86 GLY A O 1
ATOM 649 N N . SER A 1 87 ? 18.491 10.191 -7.965 1.00 66.56 87 SER A N 1
ATOM 650 C CA . SER A 1 87 ? 17.281 9.782 -8.699 1.00 66.56 87 SER A CA 1
ATOM 651 C C . SER A 1 87 ? 17.017 8.271 -8.687 1.00 66.56 87 SER A C 1
ATOM 653 O O . SER A 1 87 ? 15.938 7.845 -9.083 1.00 66.56 87 SER A O 1
ATOM 655 N N . GLY A 1 88 ? 17.989 7.461 -8.252 1.00 70.50 88 GLY A N 1
ATOM 656 C CA . GLY A 1 88 ? 17.878 6.001 -8.171 1.00 70.50 88 GLY A CA 1
ATOM 657 C C . GLY A 1 88 ? 17.631 5.449 -6.767 1.00 70.50 88 GLY A C 1
ATOM 658 O O . GLY A 1 88 ? 17.598 4.232 -6.620 1.00 70.50 88 GLY A O 1
ATOM 659 N N . THR A 1 89 ? 17.516 6.304 -5.745 1.00 79.44 89 THR A N 1
ATOM 660 C CA . THR A 1 89 ? 17.332 5.883 -4.342 1.00 79.44 89 THR A CA 1
ATOM 661 C C . THR A 1 89 ? 15.873 5.922 -3.892 1.00 79.44 89 THR A C 1
ATOM 663 O O . THR A 1 89 ? 15.522 5.315 -2.885 1.00 79.44 89 THR A O 1
ATOM 666 N N . THR A 1 90 ? 15.005 6.586 -4.660 1.00 82.88 90 THR A N 1
ATOM 667 C CA . THR A 1 90 ? 13.556 6.531 -4.454 1.00 82.88 90 THR A CA 1
ATOM 668 C C . THR A 1 90 ? 12.987 5.187 -4.906 1.00 82.88 90 THR A C 1
ATOM 670 O O . THR A 1 90 ? 13.401 4.627 -5.925 1.00 82.88 90 THR A O 1
ATOM 673 N N . GLY A 1 91 ? 12.025 4.670 -4.149 1.00 83.25 91 GLY A N 1
ATOM 674 C CA . GLY A 1 91 ? 11.330 3.425 -4.448 1.00 83.25 91 GLY A CA 1
ATOM 675 C C . GLY A 1 91 ? 9.875 3.456 -3.999 1.00 83.25 91 GLY A C 1
ATOM 676 O O . GLY A 1 91 ? 9.450 4.371 -3.290 1.00 83.25 91 GLY A O 1
ATOM 677 N N . VAL A 1 92 ? 9.130 2.436 -4.425 1.00 87.44 92 VAL A N 1
ATOM 678 C CA . VAL A 1 92 ? 7.755 2.187 -3.988 1.00 87.44 92 VAL A CA 1
ATOM 679 C C . VAL A 1 92 ? 7.793 1.295 -2.752 1.00 87.44 92 VAL A C 1
ATOM 681 O O . VAL A 1 92 ? 8.438 0.249 -2.752 1.00 87.44 92 VAL A O 1
ATOM 684 N N . HIS A 1 93 ? 7.066 1.690 -1.717 1.00 89.62 93 HIS A N 1
ATOM 685 C CA . HIS A 1 93 ? 7.062 1.044 -0.411 1.00 89.62 93 HIS A CA 1
ATOM 686 C C . HIS A 1 93 ? 5.635 0.842 0.089 1.00 89.62 93 HIS A C 1
ATOM 688 O O . HIS A 1 93 ? 4.679 1.410 -0.446 1.00 89.62 93 HIS A O 1
ATOM 694 N N . LEU A 1 94 ? 5.492 0.038 1.141 1.00 92.56 94 LEU A N 1
ATOM 695 C CA . LEU A 1 94 ? 4.197 -0.305 1.712 1.00 92.56 94 LEU A CA 1
ATOM 696 C C . LEU A 1 94 ? 4.174 -0.085 3.224 1.00 92.56 94 LEU A C 1
ATOM 698 O O . LEU A 1 94 ? 5.093 -0.474 3.946 1.00 92.56 94 LEU A O 1
ATOM 702 N N . SER A 1 95 ? 3.069 0.464 3.715 1.00 94.94 95 SER A N 1
ATOM 703 C CA . SER A 1 95 ? 2.722 0.463 5.133 1.00 94.94 95 SER A CA 1
ATOM 704 C C . SER A 1 95 ? 1.453 -0.335 5.381 1.00 94.94 95 SER A C 1
ATOM 706 O O . SER A 1 95 ? 0.433 -0.117 4.727 1.00 94.94 95 SER A O 1
ATOM 708 N N . ILE A 1 96 ? 1.514 -1.230 6.363 1.00 96.62 96 ILE A N 1
ATOM 709 C CA . ILE A 1 96 ? 0.370 -1.974 6.876 1.00 96.62 96 ILE A CA 1
ATOM 710 C C . ILE A 1 96 ? -0.142 -1.277 8.128 1.00 96.62 96 ILE A C 1
ATOM 712 O O . ILE A 1 96 ? 0.538 -1.208 9.150 1.00 96.62 96 ILE A O 1
ATOM 716 N N . VAL A 1 97 ? -1.355 -0.748 8.035 1.00 97.19 97 VAL A N 1
ATOM 717 C CA . VAL A 1 97 ? -2.036 -0.029 9.103 1.00 97.19 97 VAL A CA 1
ATOM 718 C C . VAL A 1 97 ? -3.027 -0.957 9.792 1.00 97.19 97 VAL A C 1
ATOM 720 O O . VAL A 1 97 ? -3.860 -1.595 9.146 1.00 97.19 97 VAL A O 1
ATOM 723 N N . LYS A 1 98 ? -2.966 -0.982 11.119 1.00 97.38 98 LYS A N 1
ATOM 724 C CA . LYS A 1 98 ? -3.885 -1.697 12.001 1.00 97.38 98 LYS A CA 1
ATOM 725 C C . LYS A 1 98 ? -4.677 -0.722 12.862 1.00 97.38 98 LYS A C 1
ATOM 727 O O . LYS A 1 98 ? -4.318 0.453 12.995 1.00 97.38 98 LYS A O 1
ATOM 732 N N . VAL A 1 99 ? -5.746 -1.228 13.471 1.00 95.81 99 VAL A N 1
ATOM 733 C CA . VAL A 1 99 ? -6.573 -0.458 14.401 1.00 95.81 99 VAL A CA 1
ATOM 734 C C . VAL A 1 99 ? -6.392 -0.974 15.827 1.00 95.81 99 VAL A C 1
ATOM 736 O O . VAL A 1 99 ? -6.651 -2.134 16.137 1.00 95.81 99 VAL A O 1
ATOM 739 N N . GLY A 1 100 ? -5.923 -0.092 16.702 1.00 91.12 100 GLY A N 1
ATOM 740 C CA . GLY A 1 100 ? -5.642 -0.355 18.106 1.00 91.12 100 GLY A CA 1
ATOM 741 C C . GLY A 1 100 ? -6.753 0.105 19.044 1.00 91.12 100 GLY A C 1
ATOM 742 O O . GLY A 1 100 ? -7.854 0.496 18.642 1.00 91.12 100 GLY A O 1
ATOM 743 N N . ALA A 1 101 ? -6.444 0.079 20.340 1.00 86.94 101 ALA A N 1
ATOM 744 C CA . ALA A 1 101 ? -7.346 0.549 21.384 1.00 86.94 101 ALA A CA 1
ATOM 745 C C . ALA A 1 101 ? -7.771 2.010 21.153 1.00 86.94 101 ALA A C 1
ATOM 747 O O . ALA A 1 101 ? -7.007 2.828 20.641 1.00 86.94 101 ALA A O 1
ATOM 748 N N . GLY A 1 102 ? -9.013 2.334 21.522 1.00 85.88 102 GLY A N 1
ATOM 749 C CA . GLY A 1 102 ? -9.563 3.680 21.333 1.00 85.88 102 GLY A CA 1
ATOM 750 C C . GLY A 1 102 ? -9.720 4.096 19.867 1.00 85.88 102 GLY A C 1
ATOM 751 O O . GLY A 1 102 ? -9.765 5.289 19.592 1.00 85.88 102 GLY A O 1
ATOM 752 N N . ASN A 1 103 ? -9.794 3.132 18.939 1.00 88.50 103 ASN A N 1
ATOM 753 C CA . ASN A 1 103 ? -9.923 3.368 17.495 1.00 88.50 103 ASN A CA 1
ATOM 754 C C . ASN A 1 103 ? -8.729 4.139 16.910 1.00 88.50 103 ASN A C 1
ATOM 756 O O . ASN A 1 103 ? -8.871 4.921 15.973 1.00 88.50 103 ASN A O 1
ATOM 760 N N . THR A 1 104 ? -7.548 3.924 17.489 1.00 92.31 104 THR A N 1
ATOM 761 C CA . THR A 1 104 ? -6.301 4.537 17.033 1.00 92.31 104 THR A CA 1
ATOM 762 C C . THR A 1 104 ? -5.728 3.760 15.856 1.00 92.31 104 THR A C 1
ATOM 764 O O . THR A 1 104 ? -5.708 2.533 15.863 1.00 92.31 104 THR A O 1
ATOM 767 N N . PHE A 1 105 ? -5.252 4.467 14.836 1.00 96.19 105 PHE A N 1
ATOM 768 C CA . PHE A 1 105 ? -4.616 3.860 13.669 1.00 96.19 105 PHE A CA 1
ATOM 769 C C . PHE A 1 105 ? -3.104 3.919 13.833 1.00 96.19 105 PHE A C 1
ATOM 771 O O . PHE A 1 105 ? -2.555 4.972 14.166 1.00 96.19 105 PHE A O 1
ATOM 778 N N . TYR A 1 106 ? -2.435 2.795 13.604 1.00 97.19 106 TYR A N 1
ATOM 779 C CA . TYR A 1 106 ? -0.987 2.690 13.729 1.00 97.19 106 TYR A CA 1
ATOM 780 C C . TYR A 1 106 ? -0.420 1.762 12.659 1.00 97.19 106 TYR A C 1
ATOM 782 O O . TYR A 1 106 ? -1.109 0.866 12.176 1.00 97.19 106 TYR A O 1
ATOM 790 N N . VAL A 1 107 ? 0.837 1.983 12.287 1.00 97.00 107 VAL A N 1
ATOM 791 C CA . VAL A 1 107 ? 1.552 1.103 11.358 1.00 97.00 107 VAL A CA 1
ATOM 792 C C . VAL A 1 107 ? 2.157 -0.063 12.130 1.00 97.00 107 VAL A C 1
ATOM 794 O O . VAL A 1 107 ? 2.791 0.148 13.162 1.00 97.00 107 VAL A O 1
ATOM 797 N N . ASP A 1 108 ? 1.966 -1.284 11.633 1.00 96.00 108 ASP A N 1
ATOM 798 C CA . ASP A 1 108 ? 2.687 -2.466 12.101 1.00 96.00 108 ASP A CA 1
ATOM 799 C C . ASP A 1 108 ? 4.064 -2.510 11.413 1.00 96.00 108 ASP A C 1
ATOM 801 O O . ASP A 1 108 ? 4.135 -2.802 10.211 1.00 96.00 108 ASP A O 1
ATOM 805 N N . PRO A 1 109 ? 5.165 -2.202 12.125 1.00 93.75 109 PRO A N 1
ATOM 806 C CA . PRO A 1 109 ? 6.487 -2.099 11.515 1.00 93.75 109 PRO A CA 1
ATOM 807 C C . PRO A 1 109 ? 7.023 -3.452 11.037 1.00 93.75 109 PRO A C 1
ATOM 809 O O . PRO A 1 109 ? 7.846 -3.482 10.130 1.00 93.75 109 PRO A O 1
ATOM 812 N N . HIS A 1 110 ? 6.555 -4.573 11.597 1.00 93.25 110 HIS A N 1
ATOM 813 C CA . HIS A 1 110 ? 7.000 -5.903 11.173 1.00 93.25 110 HIS A CA 1
ATOM 814 C C . HIS A 1 110 ? 6.391 -6.318 9.834 1.00 93.25 110 HIS A C 1
ATOM 816 O O . HIS A 1 110 ? 6.982 -7.124 9.124 1.00 93.25 110 HIS A O 1
ATOM 822 N N . LYS A 1 111 ? 5.240 -5.736 9.483 1.00 94.44 111 LYS A N 1
ATOM 823 C CA . LYS A 1 111 ? 4.524 -5.974 8.224 1.00 94.44 111 LYS A CA 1
ATOM 824 C C . LYS A 1 111 ? 4.702 -4.856 7.191 1.00 94.44 111 LYS A C 1
ATOM 826 O O . LYS A 1 111 ? 4.056 -4.880 6.146 1.00 94.44 111 LYS A O 1
ATOM 831 N N . SER A 1 112 ? 5.537 -3.862 7.484 1.00 95.12 112 SER A N 1
ATOM 832 C CA . SER A 1 112 ? 5.725 -2.668 6.655 1.00 95.12 112 SER A CA 1
ATOM 833 C C . SER A 1 112 ? 7.166 -2.529 6.185 1.00 95.12 112 SER A C 1
ATOM 835 O O . SER A 1 112 ? 8.089 -3.065 6.799 1.00 95.12 112 SER A O 1
ATOM 837 N N . SER A 1 113 ? 7.381 -1.794 5.097 1.00 93.62 113 SER A N 1
ATOM 838 C CA . SER A 1 113 ? 8.725 -1.396 4.673 1.00 93.62 113 SER A CA 1
ATOM 839 C C . SER A 1 113 ? 9.412 -0.578 5.784 1.00 93.62 113 SER A C 1
ATOM 841 O O . SER A 1 113 ? 8.735 0.201 6.453 1.00 93.62 113 SER A O 1
ATOM 843 N N . PRO A 1 114 ? 10.731 -0.727 6.007 1.00 93.06 114 PRO A N 1
ATOM 844 C CA . PRO A 1 114 ? 11.676 -1.522 5.222 1.00 93.06 114 PRO A CA 1
ATOM 845 C C . PRO A 1 114 ? 11.764 -2.997 5.638 1.00 93.06 114 PRO A C 1
ATOM 847 O O . PRO A 1 114 ? 12.416 -3.766 4.943 1.00 93.06 114 PRO A O 1
ATOM 850 N N . VAL A 1 115 ? 11.157 -3.401 6.760 1.00 93.94 115 VAL A N 1
ATOM 851 C CA . VAL A 1 115 ? 11.261 -4.784 7.267 1.00 93.94 115 VAL A CA 1
ATOM 852 C C . VAL A 1 115 ? 10.587 -5.758 6.306 1.00 93.94 115 VAL A C 1
ATOM 854 O O . VAL A 1 115 ? 11.110 -6.829 6.015 1.00 93.94 115 VAL A O 1
ATOM 857 N N . THR A 1 116 ? 9.423 -5.373 5.794 1.00 90.94 116 THR A N 1
ATOM 858 C CA . THR A 1 116 ? 8.691 -6.129 4.788 1.00 90.94 116 THR A CA 1
ATOM 859 C C . THR A 1 116 ? 9.121 -5.719 3.389 1.00 90.94 116 THR A C 1
ATOM 861 O O . THR A 1 116 ? 8.929 -4.576 2.969 1.00 90.94 116 THR A O 1
ATOM 864 N N . GLU A 1 117 ? 9.638 -6.690 2.642 1.00 91.12 117 GLU A N 1
ATOM 865 C CA . GLU A 1 117 ? 9.858 -6.554 1.210 1.00 91.12 117 GLU A CA 1
ATOM 866 C C . GLU A 1 117 ? 8.532 -6.422 0.450 1.00 91.12 117 GLU A C 1
ATOM 868 O O . GLU A 1 117 ? 7.602 -7.218 0.620 1.00 91.12 117 GLU A O 1
ATOM 873 N N . PHE A 1 118 ? 8.472 -5.409 -0.409 1.00 91.25 118 PHE A N 1
ATOM 874 C CA . PHE A 1 118 ? 7.391 -5.162 -1.351 1.00 91.25 118 PHE A CA 1
ATOM 875 C C . PHE A 1 118 ? 8.002 -5.198 -2.752 1.00 91.25 118 PHE A C 1
ATOM 877 O O . PHE A 1 118 ? 8.579 -4.213 -3.204 1.00 91.25 118 PHE A O 1
ATOM 884 N N . GLU A 1 119 ? 7.944 -6.354 -3.423 1.00 89.31 119 GLU A N 1
ATOM 885 C CA . GLU A 1 119 ? 8.579 -6.596 -4.733 1.00 89.31 119 GLU A CA 1
ATOM 886 C C . GLU A 1 119 ? 7.799 -5.960 -5.891 1.00 89.31 119 GLU A C 1
ATOM 888 O O . GLU A 1 119 ? 7.469 -6.583 -6.904 1.00 89.31 119 GLU A O 1
ATOM 893 N N . PHE A 1 120 ? 7.486 -4.684 -5.730 1.00 82.12 120 PHE A N 1
ATOM 894 C CA . PHE A 1 120 ? 6.908 -3.853 -6.756 1.00 82.12 120 PHE A CA 1
ATOM 895 C C . PHE A 1 120 ? 7.918 -2.778 -7.136 1.00 82.12 120 PHE A C 1
ATOM 897 O O . PHE A 1 120 ? 8.005 -1.709 -6.535 1.00 82.12 120 PHE A O 1
ATOM 904 N N . TYR A 1 121 ? 8.707 -3.087 -8.156 1.00 70.81 121 TYR A N 1
ATOM 905 C CA . TYR A 1 121 ? 9.727 -2.185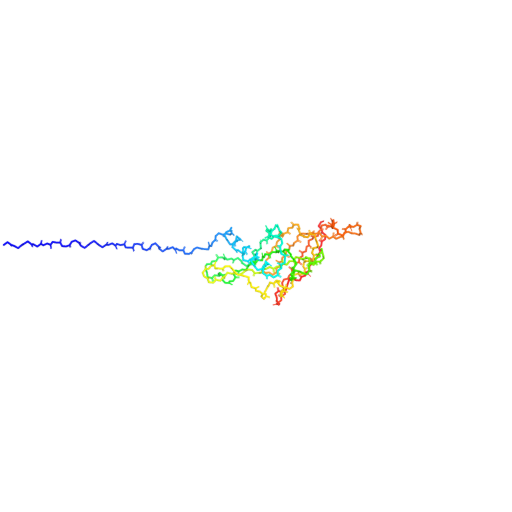 -8.659 1.00 70.81 121 TYR A CA 1
ATOM 906 C C . TYR A 1 121 ? 9.142 -1.377 -9.806 1.00 70.81 121 TYR A C 1
ATOM 908 O O . TYR A 1 121 ? 9.052 -1.863 -10.933 1.00 70.81 121 TYR A O 1
ATOM 916 N N . SER A 1 122 ? 8.748 -0.140 -9.521 1.00 66.81 122 SER A N 1
ATOM 917 C CA . SER A 1 122 ? 8.502 0.833 -10.574 1.00 66.81 122 SER A CA 1
ATOM 918 C C . SER A 1 122 ? 9.268 2.115 -10.306 1.00 66.81 122 SER A C 1
ATOM 920 O O . SER A 1 122 ? 9.001 2.829 -9.344 1.00 66.81 122 SER A O 1
ATOM 922 N N . SER A 1 123 ? 10.208 2.414 -11.197 1.00 58.44 123 SER A N 1
ATOM 923 C CA . SER A 1 123 ? 10.964 3.669 -11.226 1.00 58.44 123 SER A CA 1
ATOM 924 C C . SER A 1 123 ? 10.100 4.873 -11.607 1.00 58.44 123 SER A C 1
ATOM 926 O O . SER A 1 123 ? 10.519 6.009 -11.402 1.00 58.44 123 SER A O 1
ATOM 928 N N . THR A 1 124 ? 8.908 4.646 -12.169 1.00 64.38 124 THR A N 1
ATOM 929 C CA . THR A 1 124 ? 8.008 5.704 -12.655 1.00 64.38 124 THR A CA 1
ATOM 930 C C . THR A 1 124 ? 6.637 5.679 -11.987 1.00 64.38 124 THR A C 1
ATOM 932 O O . THR A 1 124 ? 5.706 6.309 -12.483 1.00 64.38 124 THR A O 1
ATOM 935 N N . GLY A 1 125 ? 6.492 4.930 -10.891 1.00 70.69 125 GLY A N 1
ATOM 936 C CA . GLY A 1 125 ? 5.217 4.737 -10.198 1.00 70.69 125 GLY A CA 1
ATOM 937 C C . GLY A 1 125 ? 4.290 3.716 -10.867 1.00 70.69 125 GLY A C 1
ATOM 938 O O . GLY A 1 125 ? 4.680 2.957 -11.753 1.00 70.69 125 GLY A O 1
ATOM 939 N N . TYR A 1 126 ? 3.045 3.650 -10.420 1.00 82.62 126 TYR A N 1
ATOM 940 C CA . TYR A 1 126 ? 2.034 2.723 -10.933 1.00 82.62 126 TYR A CA 1
ATOM 941 C C . TYR A 1 126 ? 0.817 3.495 -11.438 1.00 82.62 126 TYR A C 1
ATOM 943 O O . TYR A 1 126 ? 0.633 4.655 -11.081 1.00 82.62 126 TYR A O 1
ATOM 951 N N . ASP A 1 127 ? 0.004 2.859 -12.282 1.00 85.81 127 ASP A N 1
ATOM 952 C CA . ASP A 1 127 ? -1.190 3.491 -12.841 1.00 85.81 127 ASP A CA 1
ATOM 953 C C . ASP A 1 127 ? -2.366 3.398 -11.847 1.00 85.81 127 ASP A C 1
ATOM 955 O O . ASP A 1 127 ? -3.029 4.401 -11.602 1.00 85.81 127 ASP A O 1
ATOM 959 N N . ALA A 1 128 ? -2.636 2.212 -11.276 1.00 88.31 128 ALA A N 1
ATOM 960 C CA . ALA A 1 128 ? -3.699 2.016 -10.278 1.00 88.31 128 ALA A CA 1
ATOM 961 C C . ALA A 1 128 ? -3.578 0.681 -9.523 1.00 88.31 128 ALA A C 1
ATOM 963 O O . ALA A 1 128 ? -3.116 -0.320 -10.076 1.00 88.31 128 ALA A O 1
ATOM 964 N N . VAL A 1 129 ? -4.106 0.619 -8.297 1.00 91.38 129 VAL A N 1
ATOM 965 C CA . VAL A 1 129 ? -4.479 -0.662 -7.676 1.00 91.38 129 VAL A CA 1
ATOM 966 C C . VAL A 1 129 ? -5.845 -1.083 -8.222 1.00 91.38 129 VAL A C 1
ATOM 968 O O . VAL A 1 129 ? -6.814 -0.337 -8.128 1.00 91.38 129 VAL A O 1
ATOM 971 N N . VAL A 1 130 ? -5.939 -2.281 -8.803 1.00 94.19 130 VAL A N 1
ATOM 972 C CA . VAL A 1 130 ? -7.168 -2.749 -9.480 1.00 94.19 130 VAL A CA 1
ATOM 973 C C . VAL A 1 130 ? -7.938 -3.811 -8.707 1.00 94.19 130 VAL A C 1
ATOM 975 O O . VAL A 1 130 ? -9.123 -4.015 -8.964 1.00 94.19 130 VAL A O 1
ATOM 978 N N . ALA A 1 131 ? -7.278 -4.515 -7.789 1.00 95.06 131 ALA A N 1
ATOM 979 C CA . ALA A 1 131 ? -7.913 -5.460 -6.880 1.00 95.06 131 ALA A CA 1
ATOM 980 C C . ALA A 1 131 ? -6.997 -5.751 -5.691 1.00 95.06 131 ALA A C 1
ATOM 982 O O . ALA A 1 131 ? -5.772 -5.723 -5.821 1.00 95.06 131 ALA A O 1
ATOM 983 N N . ASN A 1 132 ? -7.587 -6.109 -4.556 1.00 96.00 132 ASN A N 1
ATOM 984 C CA . ASN A 1 132 ? -6.846 -6.580 -3.396 1.00 96.00 132 ASN A CA 1
ATOM 985 C C . ASN A 1 132 ? -7.699 -7.526 -2.529 1.00 96.00 132 ASN A C 1
ATOM 987 O O . ASN A 1 132 ? -8.927 -7.454 -2.526 1.00 96.00 132 ASN A O 1
ATOM 991 N N . THR A 1 133 ? -7.026 -8.402 -1.789 1.00 95.75 133 THR A N 1
ATOM 992 C CA . THR A 1 133 ? -7.556 -9.279 -0.730 1.00 95.75 133 THR A CA 1
ATOM 993 C C . THR A 1 133 ? -6.624 -9.194 0.487 1.00 95.75 133 THR A C 1
ATOM 995 O O . THR A 1 133 ? -5.703 -8.379 0.502 1.00 95.75 133 THR A O 1
ATOM 998 N N . GLY A 1 134 ? -6.817 -10.042 1.503 1.00 94.00 134 GLY A N 1
ATOM 999 C CA . GLY A 1 134 ? -5.901 -10.135 2.649 1.00 94.00 134 GLY A CA 1
ATOM 1000 C C . GLY A 1 134 ? -4.465 -10.559 2.292 1.00 94.00 134 GLY A C 1
ATOM 1001 O O . GLY A 1 134 ? -3.529 -10.283 3.044 1.00 94.00 134 GLY A O 1
ATOM 1002 N N . ASP A 1 135 ? -4.294 -11.227 1.151 1.00 96.19 135 ASP A N 1
ATOM 1003 C CA . ASP A 1 135 ? -3.068 -11.910 0.730 1.00 96.19 135 ASP A CA 1
ATOM 1004 C C . ASP A 1 135 ? -2.660 -11.634 -0.726 1.00 96.19 135 ASP A C 1
ATOM 1006 O O . ASP A 1 135 ? -1.581 -12.051 -1.144 1.00 96.19 135 ASP A O 1
ATOM 1010 N N . VAL A 1 136 ? -3.479 -10.924 -1.505 1.00 97.31 136 VAL A N 1
ATOM 1011 C CA . VAL A 1 136 ? -3.207 -10.588 -2.907 1.00 97.31 136 VAL A CA 1
ATOM 1012 C C . VAL A 1 136 ? -3.382 -9.093 -3.130 1.00 97.31 136 VAL A C 1
ATOM 1014 O O . VAL A 1 136 ? -4.372 -8.508 -2.703 1.00 97.31 136 VAL A O 1
ATOM 1017 N N . ILE A 1 137 ? -2.454 -8.479 -3.859 1.00 95.81 137 ILE A N 1
ATOM 1018 C CA . ILE A 1 137 ? -2.605 -7.124 -4.400 1.00 95.81 137 ILE A CA 1
ATOM 1019 C C . ILE A 1 137 ? -2.368 -7.195 -5.907 1.00 95.81 137 ILE A C 1
ATOM 1021 O O . ILE A 1 137 ? -1.413 -7.817 -6.373 1.00 95.81 137 ILE A O 1
ATOM 1025 N N . VAL A 1 138 ? -3.243 -6.562 -6.681 1.00 95.88 138 VAL A N 1
ATOM 1026 C CA . VAL A 1 138 ? -3.142 -6.480 -8.137 1.00 95.88 138 VAL A CA 1
ATOM 1027 C C . VAL A 1 138 ? -2.990 -5.021 -8.534 1.00 95.88 138 VAL A C 1
ATOM 1029 O O . VAL A 1 138 ? -3.846 -4.194 -8.218 1.00 95.88 138 VAL A O 1
ATOM 1032 N N . ILE A 1 139 ? -1.904 -4.719 -9.239 1.00 93.19 139 ILE A N 1
ATOM 1033 C CA . ILE A 1 139 ? -1.504 -3.358 -9.601 1.00 93.19 139 ILE A CA 1
ATOM 1034 C C . ILE A 1 139 ? -1.335 -3.284 -11.112 1.00 93.19 139 ILE A C 1
ATOM 1036 O O . ILE A 1 139 ? -0.603 -4.085 -11.698 1.00 93.19 139 ILE A O 1
ATOM 1040 N N . ASP A 1 140 ? -1.986 -2.309 -11.730 1.00 92.19 140 ASP A N 1
ATOM 1041 C CA . ASP A 1 140 ? -1.689 -1.898 -13.094 1.00 92.19 140 ASP A CA 1
ATOM 1042 C C . ASP A 1 140 ? -0.570 -0.863 -13.060 1.00 92.19 140 ASP A C 1
ATOM 1044 O O . ASP A 1 140 ? -0.577 0.083 -12.271 1.00 92.19 140 ASP A O 1
ATOM 1048 N N . GLY A 1 141 ? 0.420 -1.055 -13.917 1.00 89.56 141 GLY A N 1
ATOM 1049 C CA . GLY A 1 141 ? 1.550 -0.157 -14.038 1.00 89.56 141 GLY A CA 1
ATOM 1050 C C . GLY A 1 141 ? 2.233 -0.335 -15.378 1.00 89.56 141 GLY A C 1
ATOM 1051 O O . GLY A 1 141 ? 1.632 -0.785 -16.359 1.00 89.56 141 GLY A O 1
ATOM 1052 N N . ARG A 1 142 ? 3.515 0.022 -15.410 1.00 88.44 142 ARG A N 1
ATOM 1053 C CA . ARG A 1 142 ? 4.281 0.076 -16.649 1.00 88.44 142 ARG A CA 1
ATOM 1054 C C . ARG A 1 142 ? 5.568 -0.723 -16.572 1.00 88.44 142 ARG A C 1
ATOM 1056 O O . ARG A 1 142 ? 6.057 -1.040 -15.488 1.00 88.44 142 ARG A O 1
ATOM 1063 N N . ASP A 1 143 ? 6.070 -1.077 -17.743 1.00 89.19 143 ASP A N 1
ATOM 1064 C CA . ASP A 1 143 ? 7.355 -1.726 -17.947 1.00 89.19 143 ASP A CA 1
ATOM 1065 C C . ASP A 1 143 ? 8.044 -1.188 -19.203 1.00 89.19 143 ASP A C 1
ATOM 1067 O O . ASP A 1 143 ? 7.400 -0.598 -20.077 1.00 89.19 143 ASP A O 1
ATOM 1071 N N . TYR A 1 144 ? 9.357 -1.378 -19.281 1.00 88.88 144 TYR A N 1
ATOM 1072 C CA . TYR A 1 144 ? 10.156 -0.892 -20.398 1.00 88.88 144 TYR A CA 1
ATOM 1073 C C . TYR A 1 144 ? 10.016 -1.807 -21.620 1.00 88.88 144 TYR A C 1
ATOM 1075 O O . TYR A 1 144 ? 10.285 -3.006 -21.556 1.00 88.88 144 TYR A O 1
ATOM 1083 N N . ALA A 1 145 ? 9.646 -1.225 -22.756 1.00 89.19 145 ALA A N 1
ATOM 1084 C CA . ALA A 1 145 ? 9.907 -1.787 -24.072 1.00 89.19 145 ALA A CA 1
ATOM 1085 C C . ALA A 1 145 ? 11.400 -1.673 -24.423 1.00 89.19 145 ALA A C 1
ATOM 1087 O O . ALA A 1 145 ? 12.140 -0.887 -23.836 1.00 89.19 145 ALA A O 1
ATOM 1088 N N . GLU A 1 146 ? 11.830 -2.412 -25.448 1.00 90.12 146 GLU A N 1
ATOM 1089 C CA . GLU A 1 146 ? 13.227 -2.454 -25.912 1.00 90.12 146 GLU A CA 1
ATOM 1090 C C . GLU A 1 146 ? 13.829 -1.065 -26.199 1.00 90.12 146 GLU A C 1
ATOM 1092 O O . GLU A 1 146 ? 15.012 -0.842 -25.957 1.00 90.12 146 GLU A O 1
ATOM 1097 N N . ASN A 1 147 ? 13.010 -0.119 -26.669 1.00 91.00 147 ASN A N 1
ATOM 1098 C CA . ASN A 1 147 ? 13.446 1.221 -27.073 1.00 91.00 147 ASN A CA 1
ATOM 1099 C C . ASN A 1 147 ? 12.983 2.332 -26.120 1.00 91.00 147 ASN A C 1
ATOM 1101 O O . ASN A 1 147 ? 13.061 3.513 -26.470 1.00 91.00 147 ASN A O 1
ATOM 1105 N N . ASP A 1 148 ? 12.484 1.982 -24.934 1.00 89.50 148 ASP A N 1
ATOM 1106 C CA . ASP A 1 148 ? 12.046 2.990 -23.979 1.00 89.50 148 ASP A CA 1
ATOM 1107 C C . ASP A 1 148 ? 13.242 3.715 -23.356 1.00 89.50 148 ASP A C 1
ATOM 1109 O O . ASP A 1 148 ? 14.219 3.121 -22.891 1.00 89.50 148 ASP A O 1
ATOM 1113 N N . GLY A 1 149 ? 13.140 5.043 -23.291 1.00 84.19 149 GLY A N 1
ATOM 1114 C CA . GLY A 1 149 ? 14.039 5.833 -22.463 1.00 84.19 149 GLY A CA 1
ATOM 1115 C C . GLY A 1 149 ? 13.830 5.498 -20.986 1.00 84.19 149 GLY A C 1
ATOM 1116 O O . GLY A 1 149 ? 12.709 5.239 -20.554 1.00 84.19 149 GLY A O 1
ATOM 1117 N N . ARG A 1 150 ? 14.889 5.587 -20.171 1.00 79.12 150 ARG A N 1
ATOM 1118 C CA . ARG A 1 150 ? 14.835 5.279 -18.725 1.00 79.12 150 ARG A CA 1
ATOM 1119 C C . ARG A 1 150 ? 13.747 6.028 -17.949 1.00 79.12 150 ARG A C 1
ATOM 1121 O O . ARG A 1 150 ? 13.331 5.555 -16.904 1.00 79.12 150 ARG A O 1
ATOM 1128 N N . CYS A 1 151 ? 13.289 7.182 -18.417 1.00 78.69 151 CYS A N 1
ATOM 1129 C CA . CYS A 1 151 ? 12.232 7.944 -17.749 1.00 78.69 151 CYS A CA 1
ATOM 1130 C C . CYS A 1 151 ? 10.821 7.395 -17.969 1.00 78.69 151 CYS A C 1
ATOM 1132 O O . CYS A 1 151 ? 9.893 7.857 -17.314 1.00 78.69 151 CYS A O 1
ATOM 1134 N N . CYS A 1 152 ? 10.633 6.546 -18.979 1.00 83.88 152 CYS A N 1
ATOM 1135 C CA . CYS A 1 152 ? 9.376 6.535 -19.710 1.00 83.88 152 CYS A CA 1
ATOM 1136 C C . CYS A 1 152 ? 9.014 5.123 -20.204 1.00 83.88 152 CYS A C 1
ATOM 1138 O O . CYS A 1 152 ? 8.975 4.904 -21.415 1.00 83.88 152 CYS A O 1
ATOM 1140 N N . PRO A 1 153 ? 8.756 4.167 -19.292 1.00 88.75 153 PRO A N 1
ATOM 1141 C CA . PRO A 1 153 ? 8.241 2.857 -19.656 1.00 88.75 153 PRO A CA 1
ATOM 1142 C C . PRO A 1 153 ? 6.868 2.996 -20.329 1.00 88.75 153 PRO A C 1
ATOM 1144 O O . PRO A 1 153 ? 5.992 3.742 -19.871 1.00 88.75 153 PRO A O 1
ATOM 1147 N N . SER A 1 154 ? 6.679 2.292 -21.439 1.00 90.06 154 SER A N 1
ATOM 1148 C CA . SER A 1 154 ? 5.515 2.407 -22.316 1.00 90.06 154 SER A CA 1
ATOM 1149 C C . SER A 1 154 ? 4.634 1.158 -22.331 1.00 90.06 154 SER A C 1
ATOM 1151 O O . SER A 1 154 ? 3.448 1.268 -22.656 1.00 90.06 154 SER A O 1
ATOM 1153 N N . LEU A 1 155 ? 5.149 -0.011 -21.933 1.00 91.50 155 LEU A N 1
ATOM 1154 C CA . LEU A 1 155 ? 4.369 -1.249 -21.899 1.00 91.50 155 LEU A CA 1
ATOM 1155 C C . LEU A 1 155 ? 3.439 -1.256 -20.694 1.00 91.50 155 LEU A C 1
ATOM 1157 O O . LEU A 1 155 ? 3.894 -1.204 -19.556 1.00 91.50 155 LEU A O 1
ATOM 1161 N N . LYS A 1 156 ? 2.134 -1.380 -20.934 1.00 92.12 156 LYS A N 1
ATOM 1162 C CA . LYS A 1 156 ? 1.166 -1.585 -19.857 1.00 92.12 156 LYS A CA 1
ATOM 1163 C C . LYS A 1 156 ? 1.224 -3.022 -19.373 1.00 92.12 156 LYS A C 1
ATOM 1165 O O . LYS A 1 156 ? 1.163 -3.965 -20.164 1.00 92.12 156 LYS A O 1
ATOM 1170 N N . VAL A 1 157 ? 1.318 -3.184 -18.064 1.00 93.12 157 VAL A N 1
ATOM 1171 C CA . VAL A 1 157 ? 1.439 -4.488 -17.422 1.00 93.12 157 VAL A CA 1
ATOM 1172 C C . VAL A 1 157 ? 0.609 -4.533 -16.149 1.00 93.12 157 VAL A C 1
ATOM 1174 O O . VAL A 1 157 ? 0.440 -3.538 -15.447 1.00 93.12 157 VAL A O 1
ATOM 1177 N N . ARG A 1 158 ? 0.117 -5.726 -15.834 1.00 94.31 158 ARG A N 1
ATOM 1178 C CA . ARG A 1 158 ? -0.555 -6.044 -14.582 1.00 94.31 158 ARG A CA 1
ATOM 1179 C C . ARG A 1 158 ? 0.338 -6.926 -13.735 1.00 94.31 158 ARG A C 1
ATOM 1181 O O . ARG A 1 158 ? 0.675 -8.043 -14.137 1.00 94.31 158 ARG A O 1
ATOM 1188 N N . TYR A 1 159 ? 0.663 -6.429 -12.553 1.00 94.31 159 TYR A N 1
ATOM 1189 C CA . TYR A 1 159 ? 1.402 -7.119 -11.511 1.00 94.31 159 TYR A CA 1
ATOM 1190 C C . TYR A 1 159 ? 0.417 -7.761 -10.536 1.00 94.31 159 TYR A C 1
ATOM 1192 O O . TYR A 1 159 ? -0.578 -7.158 -10.144 1.00 94.31 159 TYR A O 1
ATOM 1200 N N . THR A 1 160 ? 0.674 -9.005 -10.153 1.00 96.81 160 THR A N 1
ATOM 1201 C CA . THR A 1 160 ? -0.028 -9.703 -9.074 1.00 96.81 160 THR A CA 1
ATOM 1202 C C . THR A 1 160 ? 0.994 -10.035 -8.007 1.00 96.81 160 THR A C 1
ATOM 1204 O O . THR A 1 160 ? 1.903 -10.830 -8.247 1.00 96.81 160 THR A O 1
ATOM 1207 N N . LEU A 1 161 ? 0.837 -9.424 -6.843 1.00 96.69 161 LEU A N 1
ATOM 1208 C CA . LEU A 1 161 ? 1.656 -9.643 -5.662 1.00 96.69 161 LEU A CA 1
ATOM 1209 C C . LEU A 1 161 ? 0.911 -10.584 -4.721 1.00 96.69 161 LEU A C 1
ATOM 1211 O O . LEU A 1 161 ? -0.305 -10.458 -4.560 1.00 96.69 161 LEU A O 1
ATOM 1215 N N . LYS A 1 162 ? 1.636 -11.508 -4.095 1.00 97.31 162 LYS A N 1
ATOM 1216 C CA . LYS A 1 162 ? 1.107 -12.365 -3.033 1.00 97.31 162 LYS A CA 1
ATOM 1217 C C . LYS A 1 162 ? 1.904 -12.190 -1.758 1.00 97.31 162 LYS A C 1
ATOM 1219 O O . LYS A 1 162 ? 3.132 -12.126 -1.798 1.00 97.31 162 LYS A O 1
ATOM 1224 N N . ARG A 1 163 ? 1.198 -12.154 -0.636 1.00 96.19 163 ARG A N 1
ATOM 1225 C CA . ARG A 1 163 ? 1.801 -12.164 0.687 1.00 96.19 163 ARG A CA 1
ATOM 1226 C C . ARG A 1 163 ? 2.257 -13.583 1.036 1.00 96.19 163 ARG A C 1
ATOM 1228 O O . ARG A 1 163 ? 1.474 -14.523 0.916 1.00 96.19 163 ARG A O 1
ATOM 1235 N N . ASN A 1 164 ? 3.510 -13.741 1.449 1.00 93.75 164 ASN A N 1
ATOM 1236 C CA . ASN A 1 164 ? 4.031 -15.008 1.961 1.00 93.75 164 ASN A CA 1
ATOM 1237 C C . ASN A 1 164 ? 3.774 -15.153 3.478 1.00 93.75 164 ASN A C 1
ATOM 1239 O O . ASN A 1 164 ? 3.236 -14.252 4.121 1.00 93.75 164 ASN A O 1
ATOM 1243 N N . GLU A 1 165 ? 4.168 -16.286 4.061 1.00 91.06 165 GLU A N 1
ATOM 1244 C CA . GLU A 1 165 ? 3.972 -16.575 5.495 1.00 91.06 165 GLU A CA 1
ATOM 1245 C C . GLU A 1 165 ? 4.716 -15.600 6.426 1.00 91.06 165 GLU A C 1
ATOM 1247 O O . GLU A 1 165 ? 4.275 -15.352 7.545 1.00 91.06 165 GLU A O 1
ATOM 1252 N N . GLU A 1 166 ? 5.808 -15.004 5.947 1.00 89.38 166 GLU A N 1
ATOM 1253 C CA . GLU A 1 166 ? 6.616 -14.013 6.670 1.00 89.38 166 GLU A CA 1
ATOM 1254 C C . GLU A 1 166 ? 6.044 -12.587 6.549 1.00 89.38 166 GLU A C 1
ATOM 1256 O O . GLU A 1 166 ? 6.528 -11.663 7.198 1.00 89.38 166 GLU A O 1
ATOM 1261 N N . GLY A 1 167 ? 4.996 -12.393 5.740 1.00 90.00 167 GLY A N 1
ATOM 1262 C CA . GLY A 1 167 ? 4.351 -11.099 5.509 1.00 90.00 167 GLY A CA 1
ATOM 1263 C C . GLY A 1 167 ? 4.912 -10.298 4.328 1.00 90.00 167 GLY A C 1
ATOM 1264 O O . GLY A 1 167 ? 4.365 -9.240 4.019 1.00 90.00 167 GLY A O 1
ATOM 1265 N N . HIS A 1 168 ? 5.935 -10.804 3.633 1.00 94.56 168 HIS A N 1
ATOM 1266 C CA . HIS A 1 168 ? 6.511 -10.202 2.428 1.00 94.56 168 HIS A CA 1
ATOM 1267 C C . HIS A 1 168 ? 5.565 -10.284 1.237 1.00 94.56 168 HIS A C 1
ATOM 1269 O O . HIS A 1 168 ? 4.928 -11.308 1.000 1.00 94.56 168 HIS A O 1
ATOM 1275 N N . TRP A 1 169 ? 5.524 -9.219 0.443 1.00 95.69 169 TRP A N 1
ATOM 1276 C CA . TRP A 1 169 ? 4.734 -9.147 -0.779 1.00 95.69 169 TRP A CA 1
ATOM 1277 C C . TRP A 1 169 ? 5.621 -9.434 -1.980 1.00 95.69 169 TRP A C 1
ATOM 1279 O O . TRP A 1 169 ? 6.422 -8.597 -2.397 1.00 95.69 169 TRP A O 1
ATOM 1289 N N . LYS A 1 170 ? 5.467 -10.634 -2.530 1.00 95.75 170 LYS A N 1
ATOM 1290 C CA . LYS A 1 170 ? 6.305 -11.171 -3.600 1.00 95.75 170 LYS A CA 1
ATOM 1291 C C . LYS A 1 170 ? 5.591 -11.117 -4.938 1.00 95.75 170 LYS A C 1
ATOM 1293 O O . LYS A 1 170 ? 4.377 -11.343 -5.005 1.00 95.75 170 LYS A O 1
ATOM 1298 N N . LEU A 1 171 ? 6.333 -10.856 -6.011 1.00 94.62 171 LEU A N 1
ATOM 1299 C CA . LEU A 1 171 ? 5.773 -10.888 -7.359 1.00 94.62 171 LEU A CA 1
ATOM 1300 C C . LEU A 1 171 ? 5.385 -12.324 -7.724 1.00 94.62 171 LEU A C 1
ATOM 1302 O O . LEU A 1 171 ? 6.232 -13.186 -7.927 1.00 94.62 171 LEU A O 1
ATOM 1306 N N . PHE A 1 172 ? 4.083 -12.577 -7.830 1.00 96.19 172 PHE A N 1
ATOM 1307 C CA . PHE A 1 172 ? 3.550 -13.883 -8.211 1.00 96.19 172 PHE A CA 1
ATOM 1308 C C . PHE A 1 172 ? 3.339 -13.999 -9.722 1.00 96.19 172 PHE A C 1
ATOM 1310 O O . PHE A 1 172 ? 3.578 -15.053 -10.306 1.00 96.19 172 PHE A O 1
ATOM 1317 N N . ASN A 1 173 ? 2.858 -12.931 -10.362 1.00 95.62 173 ASN A N 1
ATOM 1318 C CA . ASN A 1 173 ? 2.626 -12.912 -11.802 1.00 95.62 173 ASN A CA 1
ATOM 1319 C C . ASN A 1 173 ? 2.769 -11.498 -12.373 1.00 95.62 173 ASN A C 1
ATOM 1321 O O . ASN A 1 173 ? 2.401 -10.518 -11.726 1.00 95.62 173 ASN A O 1
ATOM 1325 N N . LYS A 1 174 ? 3.233 -11.410 -13.618 1.00 94.00 174 LYS A N 1
ATOM 1326 C CA . LYS A 1 174 ? 3.285 -10.190 -14.420 1.00 94.00 174 LYS A CA 1
ATOM 1327 C C . LYS A 1 174 ? 2.811 -10.519 -15.828 1.00 94.00 174 LYS A C 1
ATOM 1329 O O . LYS A 1 174 ? 3.330 -11.439 -16.454 1.00 94.00 174 LYS A O 1
ATOM 1334 N N . LYS A 1 175 ? 1.839 -9.766 -16.337 1.00 93.94 175 LYS A N 1
ATOM 1335 C CA . LYS A 1 175 ? 1.325 -9.941 -17.703 1.00 93.94 175 LYS A CA 1
ATOM 1336 C C . LYS A 1 175 ? 1.136 -8.605 -18.403 1.00 93.94 175 LYS A C 1
ATOM 1338 O O . LYS A 1 175 ? 0.807 -7.624 -17.747 1.00 93.94 175 LYS A O 1
ATOM 1343 N N . ALA A 1 176 ? 1.303 -8.589 -19.720 1.00 93.00 176 ALA A N 1
ATOM 1344 C CA . ALA A 1 176 ? 0.924 -7.444 -20.541 1.00 93.00 176 ALA A CA 1
ATOM 1345 C C . ALA A 1 176 ? -0.600 -7.218 -20.504 1.00 93.00 176 ALA A C 1
ATOM 1347 O O . ALA A 1 176 ? -1.366 -8.171 -20.299 1.00 93.00 176 ALA A O 1
ATOM 1348 N N . LEU A 1 177 ? -1.008 -5.961 -20.677 1.00 89.88 177 LEU A N 1
ATOM 1349 C CA . LEU A 1 177 ? -2.401 -5.515 -20.773 1.00 89.88 177 LEU A CA 1
ATOM 1350 C C . LEU A 1 177 ? -2.775 -5.115 -22.200 1.00 89.88 177 LEU A C 1
ATOM 1352 O O . LEU A 1 177 ? -1.923 -4.501 -22.880 1.00 89.88 177 LEU A O 1
#

pLDDT: mean 84.57, std 14.83, range [37.59, 97.38]

Foldseek 3Di:
DDDDDDDDDDPPPPPPPPPPDWDDDPVVVQVQQLVQVVVVCVVFFDFDVVQSDADKAFQDDPPGPVCQQVTKIKGKGWGQGVCPDDLPRIFIWIWIWGADPPRHIHTDPQLTPPNAAAPDGDSADFDDFDDHYNFKTKTWGFDADPPDDPNDGDWIKIWIWGQDPSNHTHTPDIDTD

Sequence (177 aa):
MRKTLAAAILSSLFASAATASTVPSEADIKRQALAAAYKHAESIACVDPEYVHQEFMTLVPWADLYDRELAEYAVIWNGDIGCAGGSGTTGVHLSIVKVGAGNTFYVDPHKSSPVTEFEFYSSTGYDAVVANTGDVIVIDGRDYAENDGRCCPSLKVRYTLKRNEEGHWKLFNKKAL

Secondary structure (DSSP, 8-state):
--------------------PPPPPHHHHHHHHHHHHHHHHHHHEE--GGGS-S-EEEEE---SSSSTTT-EEEEEEEEEET---STTS-EEEEEEEEE-GGG-EEE-GGGSTTTS-B----TT-EEEEEEE-SSEEEEEEEE--TT--TT---EEEEEEEEE-TTS-EEEEEEEE-

Radius of gyration: 24.53 Å; chains: 1; bounding box: 72×42×91 Å